Protein AF-A0AAD8RIN7-F1 (afdb_monomer_lite)

Sequence (95 aa):
MVGYPMMPDFRASGGWRLSAGGIPIPPPPQGDALDVENNVVLATMSEEQRADPHFFPDNYESWREFFWQRYDRELAAYDGPPPPPARNNPAGRRR

pLDDT: mean 74.83, std 19.02, range [36.31, 95.12]

Organism: Lolium multiflorum (NCBI:txid4521)

Radius of gyration: 19.44 Å; chains: 1; bounding box: 57×32×37 Å

Foldseek 3Di:
DDDDPPPPDCPPPPQWDAALQRDIQHHQDDDPRLLVVLVVVVVVDDPVVCPPPLSPSPNVVSSSVVSVVVSVVVNVVRNPDHDPPDPPPPVPDDD

Structure (mmCIF, N/CA/C/O backbone):
data_AF-A0AAD8RIN7-F1
#
_entry.id   AF-A0AAD8RIN7-F1
#
loop_
_atom_site.group_PDB
_atom_site.id
_atom_site.type_symbol
_atom_site.label_atom_id
_atom_site.label_alt_id
_atom_site.label_comp_id
_atom_site.label_asym_id
_atom_site.label_entity_id
_atom_site.label_seq_id
_atom_site.pdbx_PDB_ins_code
_atom_site.Cartn_x
_atom_site.Cartn_y
_atom_site.Cartn_z
_atom_site.occupancy
_atom_site.B_iso_or_equiv
_atom_site.auth_seq_id
_atom_site.auth_comp_id
_atom_site.auth_asym_id
_atom_site.auth_atom_id
_atom_site.pdbx_PDB_model_num
ATOM 1 N N . MET A 1 1 ? 35.605 -4.640 -5.858 1.00 36.31 1 MET A N 1
ATOM 2 C CA . MET A 1 1 ? 34.228 -4.210 -6.173 1.00 36.31 1 MET A CA 1
ATOM 3 C C . MET A 1 1 ? 33.378 -5.465 -6.141 1.00 36.31 1 MET A C 1
ATOM 5 O O . MET A 1 1 ? 33.501 -6.286 -7.038 1.00 36.31 1 MET A O 1
ATOM 9 N N . VAL A 1 2 ? 32.679 -5.706 -5.031 1.00 39.75 2 VAL A N 1
ATOM 10 C CA . VAL A 1 2 ? 31.854 -6.908 -4.858 1.00 39.75 2 VAL A CA 1
ATOM 11 C C . VAL A 1 2 ? 30.624 -6.717 -5.737 1.00 39.75 2 VAL A C 1
ATOM 13 O O . VAL A 1 2 ? 29.749 -5.921 -5.414 1.00 39.75 2 VAL A O 1
ATOM 16 N N . GLY A 1 3 ? 30.622 -7.359 -6.904 1.00 41.34 3 GLY A N 1
ATOM 17 C CA . GLY A 1 3 ? 29.420 -7.483 -7.712 1.00 41.34 3 GLY A CA 1
ATOM 18 C C . GLY A 1 3 ? 28.451 -8.363 -6.943 1.00 41.34 3 GLY A C 1
ATOM 19 O O . GLY A 1 3 ? 28.770 -9.518 -6.665 1.00 41.34 3 GLY A O 1
ATOM 20 N N . TYR A 1 4 ? 27.302 -7.814 -6.557 1.00 38.03 4 TYR A N 1
ATOM 21 C CA . TYR A 1 4 ? 26.194 -8.646 -6.115 1.00 38.03 4 TYR A CA 1
ATOM 22 C C . TYR A 1 4 ? 25.890 -9.619 -7.259 1.00 38.03 4 TYR A C 1
ATOM 24 O O . TYR A 1 4 ? 25.664 -9.154 -8.381 1.00 38.03 4 TYR A O 1
ATOM 32 N N . PRO A 1 5 ? 25.952 -10.944 -7.041 1.00 43.62 5 PRO A N 1
ATOM 33 C CA . PRO A 1 5 ? 25.578 -11.886 -8.077 1.00 43.62 5 PRO A CA 1
ATOM 34 C C . PRO A 1 5 ? 24.092 -11.673 -8.356 1.00 43.62 5 PRO A C 1
ATOM 36 O O . PRO A 1 5 ? 23.238 -12.037 -7.551 1.00 43.62 5 PRO A O 1
ATOM 39 N N . MET A 1 6 ? 23.784 -11.038 -9.485 1.00 46.47 6 MET A N 1
ATOM 40 C CA . MET A 1 6 ? 22.443 -11.067 -10.048 1.00 46.47 6 MET A CA 1
ATOM 41 C C . MET A 1 6 ? 22.161 -12.540 -10.346 1.00 46.47 6 MET A C 1
ATOM 43 O O . MET A 1 6 ? 22.783 -13.120 -11.236 1.00 46.47 6 MET A O 1
ATOM 47 N N . MET A 1 7 ? 21.333 -13.177 -9.511 1.00 44.16 7 MET A N 1
ATOM 48 C CA . MET A 1 7 ? 21.023 -14.596 -9.655 1.00 44.16 7 MET A CA 1
ATOM 49 C C . MET A 1 7 ? 20.361 -14.801 -11.026 1.00 44.16 7 MET A C 1
ATOM 51 O O . MET A 1 7 ? 19.324 -14.183 -11.268 1.00 44.16 7 MET A O 1
ATOM 55 N N . PRO A 1 8 ? 20.913 -15.654 -11.912 1.00 49.94 8 PRO A N 1
ATOM 56 C CA . PRO A 1 8 ? 20.387 -15.844 -13.267 1.00 49.94 8 PRO A CA 1
ATOM 57 C C . PRO A 1 8 ? 18.989 -16.476 -13.331 1.00 49.94 8 PRO A C 1
ATOM 59 O O . PRO A 1 8 ? 18.456 -16.626 -14.419 1.00 49.94 8 PRO A O 1
ATOM 62 N N . ASP A 1 9 ? 18.396 -16.836 -12.191 1.00 45.66 9 ASP A N 1
ATOM 63 C CA . ASP A 1 9 ? 17.131 -17.567 -12.103 1.00 45.66 9 ASP A CA 1
ATOM 64 C C . ASP A 1 9 ? 16.380 -17.242 -10.800 1.00 45.66 9 ASP A C 1
ATOM 66 O O . ASP A 1 9 ? 15.919 -18.141 -10.092 1.00 45.66 9 ASP A O 1
ATOM 70 N N . PHE A 1 10 ? 16.238 -15.960 -10.431 1.00 45.84 10 PHE A N 1
ATOM 71 C CA . PHE A 1 10 ? 15.306 -15.615 -9.349 1.00 45.84 10 PHE A CA 1
ATOM 72 C C . PHE A 1 10 ? 13.864 -15.818 -9.839 1.00 45.84 10 PHE A C 1
ATOM 74 O O . PHE A 1 10 ? 13.177 -14.885 -10.254 1.00 45.84 10 PHE A O 1
ATOM 81 N N . ARG A 1 11 ? 13.399 -17.072 -9.812 1.00 49.12 11 ARG A N 1
ATOM 82 C CA . ARG A 1 11 ? 11.975 -17.399 -9.819 1.00 49.12 11 ARG A CA 1
ATOM 83 C C . ARG A 1 11 ? 11.421 -16.854 -8.519 1.00 49.12 11 ARG A C 1
ATOM 85 O O . ARG A 1 11 ? 11.526 -17.506 -7.485 1.00 49.12 11 ARG A O 1
ATOM 92 N N . ALA A 1 12 ? 10.909 -15.632 -8.587 1.00 51.72 12 ALA A N 1
ATOM 93 C CA . ALA A 1 12 ? 10.206 -14.984 -7.501 1.00 51.72 12 ALA A CA 1
ATOM 94 C C . ALA A 1 12 ? 9.228 -16.001 -6.883 1.00 51.72 12 ALA A C 1
ATOM 96 O O . ALA A 1 12 ? 8.298 -16.476 -7.540 1.00 51.72 12 ALA A O 1
ATOM 97 N N . SER A 1 13 ? 9.518 -16.444 -5.661 1.00 52.19 13 SER A N 1
ATOM 98 C CA . SER A 1 13 ? 8.661 -17.379 -4.943 1.00 52.19 13 SER A CA 1
ATOM 99 C C . SER A 1 13 ? 7.304 -16.709 -4.713 1.00 52.19 13 SER A C 1
ATOM 101 O O . SER A 1 13 ? 7.257 -15.522 -4.430 1.00 52.19 13 SER A O 1
ATOM 103 N N . GLY A 1 14 ? 6.210 -17.455 -4.896 1.00 60.88 14 GLY A N 1
ATOM 104 C CA . GLY A 1 14 ? 4.814 -17.072 -4.614 1.00 60.88 14 GLY A CA 1
ATOM 105 C C . GLY A 1 14 ? 4.450 -15.577 -4.676 1.00 60.88 14 GLY A C 1
ATOM 106 O O . GLY A 1 14 ? 4.560 -14.872 -3.680 1.00 60.88 14 GLY A O 1
ATOM 107 N N . GLY A 1 15 ? 3.928 -15.112 -5.816 1.00 68.19 15 GLY A N 1
ATOM 108 C CA . GLY A 1 15 ? 3.272 -13.798 -5.957 1.00 68.19 15 GLY A CA 1
ATOM 109 C C . GLY A 1 15 ? 4.196 -12.608 -6.241 1.00 68.19 15 GLY A C 1
ATOM 110 O O . GLY A 1 15 ? 3.735 -11.595 -6.764 1.00 68.19 15 GLY A O 1
ATOM 111 N N . TRP A 1 16 ? 5.494 -12.736 -5.976 1.00 78.69 16 TRP A N 1
ATOM 112 C CA . TRP A 1 16 ? 6.481 -11.735 -6.372 1.00 78.69 16 TRP A CA 1
ATOM 113 C C . TRP A 1 16 ? 6.571 -11.640 -7.902 1.00 78.69 16 TRP A C 1
ATOM 115 O O . TRP A 1 16 ? 6.487 -12.648 -8.609 1.00 78.69 16 TRP A O 1
ATOM 125 N N . ARG A 1 17 ? 6.745 -10.431 -8.438 1.00 77.31 17 ARG A N 1
ATOM 126 C CA . ARG A 1 17 ? 6.972 -10.211 -9.876 1.00 77.31 17 ARG A CA 1
ATOM 127 C C . ARG A 1 17 ? 8.245 -9.414 -10.093 1.00 77.31 17 ARG A C 1
ATOM 129 O O . ARG A 1 17 ? 8.582 -8.559 -9.287 1.00 77.31 17 ARG A O 1
ATOM 136 N N . LEU A 1 18 ? 8.957 -9.705 -11.176 1.00 75.25 18 LEU A N 1
ATOM 137 C CA . LEU A 1 18 ? 10.038 -8.845 -11.645 1.00 75.25 18 LEU A CA 1
ATOM 138 C C . LEU A 1 18 ? 9.447 -7.833 -12.614 1.00 75.25 18 LEU A C 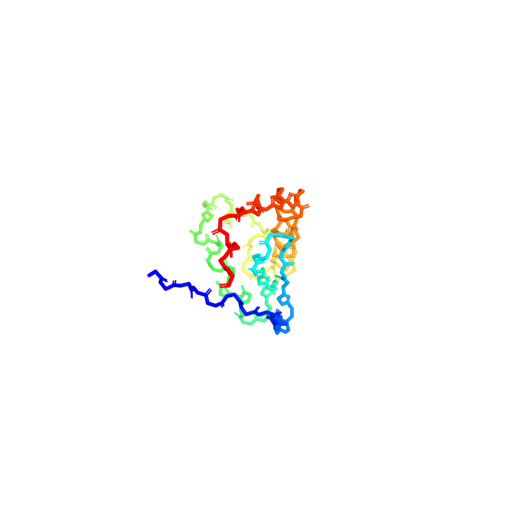1
ATOM 140 O O . LEU A 1 18 ? 8.671 -8.201 -13.495 1.00 75.25 18 LEU A O 1
ATOM 144 N N . SER A 1 19 ? 9.829 -6.575 -12.459 1.00 73.50 19 SER A N 1
ATOM 145 C CA . SER A 1 19 ? 9.526 -5.564 -13.455 1.00 73.50 19 SER A CA 1
ATOM 146 C C . SER A 1 19 ? 10.373 -5.697 -14.723 1.00 73.50 19 SER A C 1
ATOM 148 O O . SER A 1 19 ? 11.366 -6.430 -14.727 1.00 73.50 19 SER A O 1
ATOM 150 N N . ALA A 1 20 ? 10.060 -4.934 -15.781 1.00 71.69 20 ALA A N 1
ATOM 151 C CA . ALA A 1 20 ? 10.879 -4.921 -16.999 1.00 71.69 20 ALA A CA 1
ATOM 152 C C . ALA A 1 20 ? 12.328 -4.446 -16.748 1.00 71.69 20 ALA A C 1
ATOM 154 O O . ALA A 1 20 ? 13.248 -4.849 -17.459 1.00 71.69 20 ALA A O 1
ATOM 155 N N . GLY A 1 21 ? 12.553 -3.647 -15.697 1.00 71.25 21 GLY A N 1
ATOM 156 C CA . GLY A 1 21 ? 13.881 -3.245 -15.219 1.00 71.25 21 GLY A CA 1
ATOM 157 C C . GLY A 1 21 ? 14.582 -4.263 -14.305 1.00 71.25 21 GLY A C 1
ATOM 158 O O . GLY A 1 21 ? 15.676 -3.979 -13.821 1.00 71.25 21 GLY A O 1
ATOM 159 N N . GLY A 1 22 ? 13.970 -5.421 -14.036 1.00 75.12 22 GLY A N 1
ATOM 160 C CA . GLY A 1 22 ? 14.513 -6.460 -13.154 1.00 75.12 22 GLY A CA 1
ATOM 161 C C . GLY A 1 22 ? 14.371 -6.170 -11.656 1.00 75.12 22 GLY A C 1
ATOM 162 O O . GLY A 1 22 ? 15.036 -6.820 -10.850 1.00 75.12 22 GLY A O 1
ATOM 163 N N . ILE A 1 23 ? 13.527 -5.207 -11.266 1.00 78.88 23 ILE A N 1
ATOM 164 C CA . ILE A 1 23 ? 13.275 -4.875 -9.857 1.00 78.88 23 ILE A CA 1
ATOM 165 C C . ILE A 1 23 ? 12.208 -5.832 -9.307 1.00 78.88 23 ILE A C 1
ATOM 167 O O . ILE A 1 23 ? 11.153 -5.971 -9.931 1.00 78.88 23 ILE A O 1
ATOM 171 N N . PRO A 1 24 ? 12.448 -6.498 -8.163 1.00 80.56 24 PRO A N 1
ATOM 172 C CA . PRO A 1 24 ? 11.442 -7.335 -7.524 1.00 80.56 24 PRO A CA 1
ATOM 173 C C . PRO A 1 24 ? 10.344 -6.477 -6.893 1.00 80.56 24 PRO A C 1
ATOM 175 O O . PRO A 1 24 ? 10.617 -5.603 -6.073 1.00 80.56 24 PRO A O 1
ATOM 178 N N . ILE A 1 25 ? 9.101 -6.768 -7.260 1.00 81.94 25 ILE A N 1
ATOM 179 C CA . ILE A 1 25 ? 7.886 -6.144 -6.745 1.00 81.94 25 ILE A CA 1
ATOM 180 C C . ILE A 1 25 ? 7.174 -7.171 -5.852 1.00 81.94 25 ILE A C 1
ATOM 182 O O . ILE A 1 25 ? 6.875 -8.281 -6.325 1.00 81.94 25 ILE A O 1
ATOM 186 N N . PRO A 1 26 ? 6.920 -6.842 -4.572 1.00 85.00 26 PRO A N 1
ATOM 187 C CA . PRO A 1 26 ? 6.228 -7.733 -3.649 1.00 85.00 26 PRO A CA 1
ATOM 188 C C . PRO A 1 26 ? 4.751 -7.882 -4.036 1.00 85.00 26 PRO A C 1
ATOM 190 O O . PRO A 1 26 ? 4.164 -6.936 -4.556 1.00 85.00 26 PRO A O 1
ATOM 193 N N . PRO A 1 27 ? 4.118 -9.040 -3.782 1.00 87.44 27 PRO A N 1
ATOM 194 C CA . PRO A 1 27 ? 2.672 -9.163 -3.934 1.00 87.44 27 PRO A CA 1
ATOM 195 C C . PRO A 1 27 ? 1.932 -8.234 -2.954 1.00 87.44 27 PRO A C 1
ATOM 197 O O . PRO A 1 27 ? 2.477 -7.915 -1.893 1.00 87.44 27 PRO A O 1
ATOM 200 N N . PRO A 1 28 ? 0.672 -7.862 -3.248 1.00 89.94 28 PRO A N 1
ATOM 201 C CA . PRO A 1 28 ? -0.179 -7.173 -2.284 1.00 89.94 28 PRO A CA 1
ATOM 202 C C . PRO A 1 28 ? -0.266 -7.952 -0.957 1.00 89.94 28 PRO A C 1
ATOM 204 O O . PRO A 1 28 ? -0.419 -9.181 -0.996 1.00 89.94 28 PRO A O 1
ATOM 207 N N . PRO A 1 29 ? -0.190 -7.275 0.206 1.00 89.56 29 PRO A N 1
ATOM 208 C CA . PRO A 1 29 ? -0.301 -7.920 1.508 1.00 89.56 29 PRO A CA 1
ATOM 209 C C . PRO A 1 29 ? -1.677 -8.574 1.698 1.00 89.56 29 PRO A C 1
ATOM 211 O O . PRO A 1 29 ? -2.692 -8.118 1.168 1.00 89.56 29 PRO A O 1
ATOM 214 N N . GLN A 1 30 ? -1.708 -9.674 2.453 1.00 86.44 30 GLN A N 1
ATOM 215 C CA . GLN A 1 30 ? -2.915 -10.450 2.754 1.00 86.44 30 GLN A CA 1
ATOM 216 C C . GLN A 1 30 ? -2.868 -10.967 4.195 1.00 86.44 30 GLN A C 1
ATOM 218 O O . GLN A 1 30 ? -1.783 -11.154 4.748 1.00 86.44 30 GLN A O 1
ATOM 223 N N . GLY A 1 31 ? -4.039 -11.242 4.781 1.00 87.19 31 GLY A N 1
ATOM 224 C CA . GLY A 1 31 ? -4.152 -11.718 6.165 1.00 87.19 31 GLY A CA 1
ATOM 225 C C . GLY A 1 31 ? -3.487 -10.751 7.145 1.00 87.19 31 GLY A C 1
ATOM 226 O O . GLY A 1 31 ? -3.557 -9.544 6.945 1.00 87.19 31 GLY A O 1
ATOM 227 N N . ASP A 1 32 ? -2.773 -11.275 8.137 1.00 87.69 32 ASP A N 1
ATOM 228 C CA . ASP A 1 32 ? -2.107 -10.478 9.179 1.00 87.69 32 ASP A CA 1
ATOM 229 C C . ASP A 1 32 ? -1.102 -9.448 8.621 1.00 87.69 32 ASP A C 1
ATOM 231 O O . ASP A 1 32 ? -0.855 -8.407 9.230 1.00 87.69 32 ASP A O 1
ATOM 235 N N . ALA A 1 33 ? -0.522 -9.704 7.440 1.00 86.62 33 ALA A N 1
ATOM 236 C CA . ALA A 1 33 ? 0.378 -8.750 6.790 1.00 86.62 33 ALA A CA 1
ATOM 237 C C . ALA A 1 33 ? -0.360 -7.495 6.294 1.00 86.62 33 ALA A C 1
ATOM 239 O O . ALA A 1 33 ? 0.249 -6.432 6.196 1.00 86.62 33 ALA A O 1
ATOM 240 N N . LEU A 1 34 ? -1.662 -7.604 5.998 1.00 88.56 34 LEU A N 1
ATOM 241 C CA . LEU A 1 34 ? -2.495 -6.468 5.609 1.00 88.56 34 LEU A CA 1
ATOM 242 C C . LEU A 1 34 ? -2.645 -5.488 6.773 1.00 88.56 34 LEU A C 1
ATOM 244 O O . LEU A 1 34 ? -2.471 -4.294 6.574 1.00 88.56 34 LEU A O 1
ATOM 248 N N . ASP A 1 35 ? -2.867 -5.978 7.992 1.00 90.38 35 ASP A N 1
ATOM 249 C CA . ASP A 1 35 ? -3.021 -5.114 9.168 1.00 90.38 35 ASP A CA 1
ATOM 250 C C . ASP A 1 35 ? -1.731 -4.348 9.489 1.00 90.38 35 ASP A C 1
ATOM 252 O O . ASP A 1 35 ? -1.760 -3.166 9.845 1.00 90.38 35 ASP A O 1
ATOM 256 N N . VAL A 1 36 ? -0.576 -5.000 9.334 1.00 90.81 36 VAL A N 1
ATOM 257 C CA . VAL A 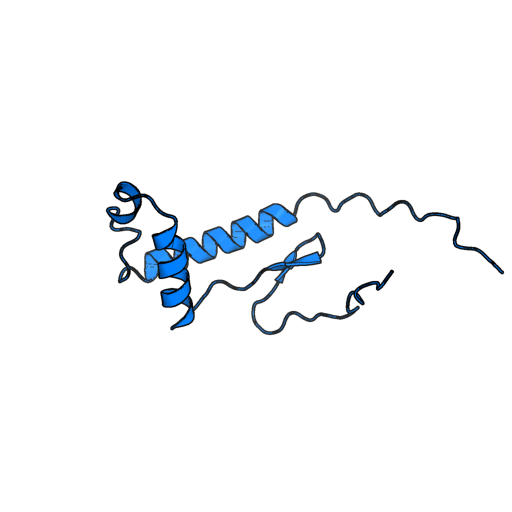1 36 ? 0.729 -4.348 9.512 1.00 90.81 36 VAL A CA 1
ATOM 258 C C . VAL A 1 36 ? 0.920 -3.239 8.476 1.00 90.81 36 VAL A C 1
ATOM 260 O O . VAL A 1 36 ? 1.245 -2.110 8.844 1.00 90.81 36 VAL A O 1
ATOM 263 N N . GLU A 1 37 ? 0.672 -3.527 7.199 1.00 91.94 37 GLU A N 1
ATOM 264 C CA . GLU A 1 37 ? 0.840 -2.549 6.121 1.00 91.94 37 GLU A CA 1
ATOM 265 C C . GLU A 1 37 ? -0.197 -1.416 6.179 1.00 91.94 37 GLU A C 1
ATOM 267 O O . GLU A 1 37 ? 0.159 -0.260 5.947 1.00 91.94 37 GLU A O 1
ATOM 272 N N . ASN A 1 38 ? -1.445 -1.693 6.576 1.00 92.81 38 ASN A N 1
ATOM 273 C CA . ASN A 1 38 ? -2.464 -0.672 6.845 1.00 92.81 38 ASN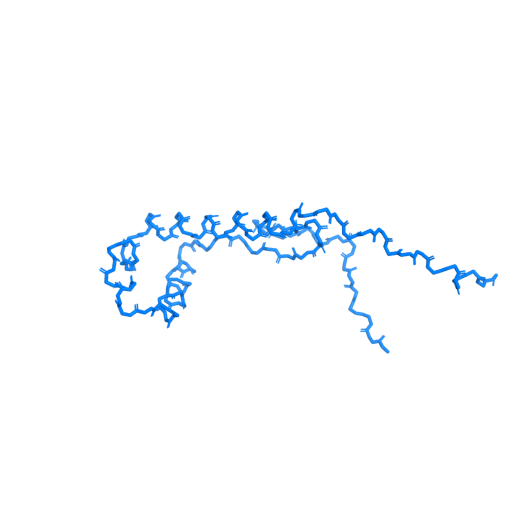 A CA 1
ATOM 274 C C . ASN A 1 38 ? -1.936 0.352 7.854 1.00 92.81 38 ASN A C 1
ATOM 276 O O . ASN A 1 38 ? -1.991 1.556 7.610 1.00 92.81 38 ASN A O 1
ATOM 280 N N . ASN A 1 39 ? -1.367 -0.118 8.971 1.00 91.94 39 ASN A N 1
ATOM 281 C CA . ASN A 1 39 ? -0.812 0.755 10.006 1.00 91.94 39 ASN A CA 1
ATOM 282 C C . ASN A 1 39 ? 0.363 1.597 9.493 1.00 91.94 39 ASN A C 1
ATOM 284 O O . ASN A 1 39 ? 0.463 2.778 9.830 1.00 91.94 39 ASN A O 1
ATOM 288 N N . VAL A 1 40 ? 1.234 1.019 8.658 1.00 92.75 40 VAL A N 1
ATOM 289 C CA . VAL A 1 40 ? 2.342 1.752 8.027 1.00 92.75 40 VAL A CA 1
ATOM 290 C C . VAL A 1 40 ? 1.807 2.859 7.118 1.00 92.75 40 VAL A C 1
ATOM 292 O O . VAL A 1 40 ? 2.258 4.000 7.213 1.00 92.75 40 VAL A O 1
ATOM 295 N N . VAL A 1 41 ? 0.821 2.555 6.271 1.00 92.75 41 VAL A N 1
ATOM 296 C CA . VAL A 1 41 ? 0.216 3.543 5.368 1.00 92.75 41 VAL A CA 1
ATOM 297 C C . VAL A 1 41 ? -0.496 4.634 6.166 1.00 92.75 41 VAL A C 1
ATOM 299 O O . VAL A 1 41 ? -0.227 5.819 5.953 1.00 92.75 41 VAL A O 1
ATOM 302 N N . LEU A 1 42 ? -1.320 4.257 7.145 1.00 92.94 42 LEU A N 1
ATOM 303 C CA . LEU A 1 42 ? -2.007 5.189 8.035 1.00 92.94 42 LEU A CA 1
ATOM 304 C C . LEU A 1 42 ? -1.025 6.116 8.747 1.00 92.94 42 LEU A C 1
ATOM 306 O O . LEU A 1 42 ? -1.282 7.316 8.817 1.00 92.94 42 LEU A O 1
ATOM 310 N N . ALA A 1 43 ? 0.122 5.620 9.218 1.00 93.88 43 ALA A N 1
ATOM 311 C CA . ALA A 1 43 ? 1.140 6.440 9.876 1.00 93.88 43 ALA A CA 1
ATOM 312 C C . ALA A 1 43 ? 1.658 7.587 8.986 1.00 93.88 43 ALA A C 1
ATOM 314 O O . ALA A 1 43 ? 2.041 8.633 9.510 1.00 93.88 43 ALA A O 1
ATOM 315 N N . THR A 1 44 ? 1.611 7.425 7.660 1.00 93.38 44 THR A N 1
ATOM 316 C CA . THR A 1 44 ? 2.031 8.448 6.684 1.00 93.38 44 THR A CA 1
ATOM 317 C C . THR A 1 44 ? 0.920 9.400 6.236 1.00 93.38 44 THR A C 1
ATOM 319 O O . THR A 1 44 ? 1.212 10.420 5.615 1.00 93.38 44 THR A O 1
ATOM 322 N N . MET A 1 45 ? -0.339 9.093 6.554 1.00 93.44 45 MET A N 1
ATOM 323 C CA . MET A 1 45 ? -1.503 9.903 6.188 1.00 93.44 45 MET A CA 1
ATOM 324 C C . MET A 1 45 ? -1.728 11.083 7.140 1.00 93.44 45 MET A C 1
ATOM 326 O O . MET A 1 45 ? -1.425 10.999 8.334 1.00 93.44 45 MET A O 1
ATOM 330 N N . SER A 1 46 ? -2.308 12.164 6.611 1.00 95.12 46 SER A N 1
ATOM 331 C CA . SER A 1 46 ? -2.800 13.289 7.411 1.00 95.12 46 SER A CA 1
ATOM 332 C C . SER A 1 46 ? -4.051 12.908 8.213 1.00 95.12 46 SER A C 1
ATOM 334 O O . SER A 1 46 ? -4.686 11.883 7.959 1.00 95.12 46 SER A O 1
ATOM 336 N N . GLU A 1 47 ? -4.424 13.733 9.190 1.00 92.75 47 GLU A N 1
ATOM 337 C CA . GLU A 1 47 ? -5.625 13.500 10.002 1.00 92.75 47 GLU A CA 1
ATOM 338 C C . GLU A 1 47 ? -6.902 13.530 9.151 1.00 92.75 47 GLU A C 1
ATOM 340 O O . GLU A 1 47 ? -7.774 12.680 9.316 1.00 92.75 47 GLU A O 1
ATOM 345 N N . GLU A 1 48 ? -6.971 14.429 8.167 1.00 93.31 48 GLU A N 1
ATOM 346 C CA . GLU A 1 48 ? -8.092 14.520 7.229 1.00 93.31 48 GLU A CA 1
ATOM 347 C C . GLU A 1 48 ? -8.206 13.269 6.354 1.00 93.31 48 GLU A C 1
ATOM 349 O O . GLU A 1 48 ? -9.309 12.798 6.097 1.00 93.31 48 GLU A O 1
ATOM 354 N N . GLN A 1 49 ? -7.073 12.707 5.923 1.00 91.56 49 GLN A N 1
ATOM 355 C CA . GLN A 1 49 ? -7.051 11.461 5.156 1.00 91.56 49 GLN A CA 1
ATOM 356 C C . GLN A 1 49 ? -7.486 10.271 6.014 1.00 91.56 49 GLN A C 1
ATOM 358 O O . GLN A 1 49 ? -8.255 9.439 5.555 1.00 91.56 49 GLN A O 1
ATOM 363 N N . ARG A 1 50 ? -7.051 10.203 7.277 1.00 90.25 50 ARG A N 1
ATOM 364 C CA . ARG A 1 50 ? -7.477 9.142 8.208 1.00 90.25 50 ARG A CA 1
ATOM 365 C C . ARG A 1 50 ? -8.958 9.222 8.576 1.00 90.25 50 ARG A C 1
ATOM 367 O O . ARG A 1 50 ? -9.534 8.212 8.966 1.00 90.25 50 ARG A O 1
ATOM 374 N N . ALA A 1 51 ? -9.561 10.407 8.485 1.00 92.19 51 ALA A N 1
ATOM 375 C CA . ALA A 1 51 ? -10.987 10.600 8.718 1.00 92.19 51 ALA A CA 1
ATOM 376 C C . ALA A 1 51 ? -11.863 10.081 7.562 1.00 92.19 51 ALA A C 1
ATOM 378 O O . ALA A 1 51 ? -13.076 9.959 7.738 1.00 92.19 51 ALA A O 1
ATOM 379 N N . ASP A 1 52 ? -11.276 9.769 6.400 1.00 93.88 52 ASP A N 1
ATOM 380 C CA . ASP A 1 52 ? -11.992 9.152 5.287 1.00 93.88 52 ASP A CA 1
ATOM 381 C C . ASP A 1 52 ? -12.372 7.697 5.642 1.00 93.88 52 ASP A C 1
ATOM 383 O O . ASP A 1 52 ? -11.484 6.883 5.927 1.00 93.88 52 ASP A O 1
ATOM 387 N N . PRO A 1 53 ? -13.669 7.329 5.588 1.00 92.56 53 PRO A N 1
ATOM 388 C CA . PRO A 1 53 ? -14.128 5.958 5.820 1.00 92.56 53 PRO A CA 1
ATOM 389 C C . PRO A 1 53 ? -13.467 4.898 4.925 1.00 92.56 53 PRO A C 1
ATOM 391 O O . PRO A 1 53 ? -13.465 3.712 5.266 1.00 92.56 53 PRO A O 1
ATOM 394 N N . HIS A 1 54 ? -12.906 5.294 3.781 1.00 91.00 54 HIS A N 1
ATOM 395 C CA . HIS A 1 54 ? -12.154 4.405 2.899 1.00 91.00 54 HIS A CA 1
ATOM 396 C C . HIS A 1 54 ? -10.864 3.874 3.547 1.00 91.00 54 HIS A C 1
ATOM 398 O O . HIS A 1 54 ? -10.436 2.765 3.236 1.00 91.00 54 HI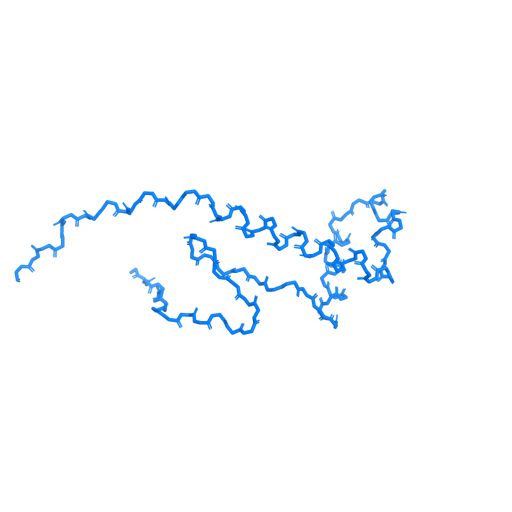S A O 1
ATOM 404 N N . PHE A 1 55 ? -10.271 4.623 4.483 1.00 90.56 55 PHE A N 1
ATOM 405 C CA . PHE A 1 55 ? -9.048 4.235 5.193 1.00 90.56 55 PHE A CA 1
ATOM 406 C C . PHE A 1 55 ? -9.308 3.751 6.623 1.00 90.56 55 PHE A C 1
ATOM 408 O O . PHE A 1 55 ? -8.367 3.588 7.403 1.00 90.56 55 PHE A O 1
ATOM 415 N N . PHE A 1 56 ? -10.563 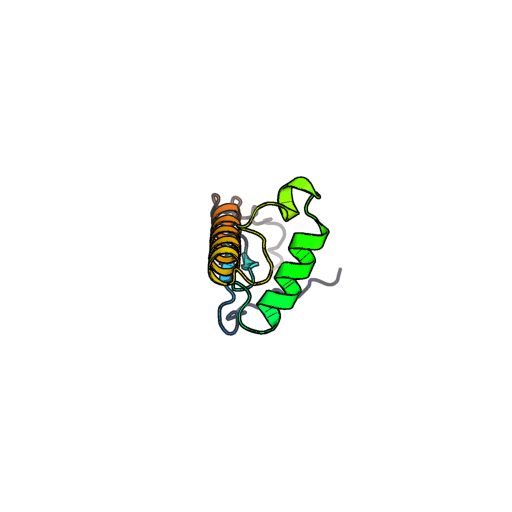3.479 6.994 1.00 91.56 56 PHE A N 1
ATOM 416 C CA . PHE A 1 56 ? -10.844 2.885 8.299 1.00 91.56 56 PHE A CA 1
ATOM 417 C C . PHE A 1 56 ? -10.215 1.483 8.404 1.00 91.56 56 PHE A C 1
ATOM 419 O O . PHE A 1 56 ? -10.252 0.726 7.430 1.00 91.56 56 PHE A O 1
ATOM 426 N N . PRO A 1 57 ? -9.599 1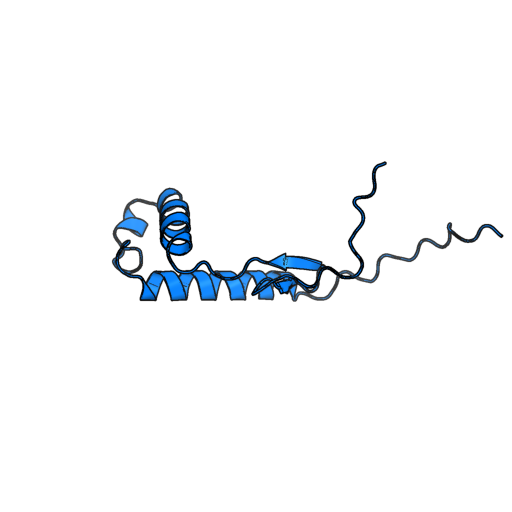.116 9.546 1.00 84.56 57 PRO A N 1
ATOM 427 C CA . PRO A 1 57 ? -8.848 -0.138 9.663 1.00 84.56 57 PRO A CA 1
ATOM 428 C C . PRO A 1 57 ? -9.673 -1.407 9.408 1.00 84.56 57 PRO A C 1
ATOM 430 O O . PRO A 1 57 ? -9.126 -2.408 8.959 1.00 84.56 57 PRO A O 1
ATOM 433 N N . ASP A 1 58 ? -10.977 -1.367 9.681 1.00 88.31 58 ASP A N 1
ATOM 434 C CA . ASP A 1 58 ? -11.924 -2.470 9.491 1.00 88.31 58 ASP A CA 1
ATOM 435 C C . ASP A 1 58 ? -12.476 -2.565 8.057 1.00 88.31 58 ASP A C 1
ATOM 437 O O . ASP A 1 58 ? -13.141 -3.542 7.702 1.00 88.31 58 ASP A O 1
ATOM 441 N N . ASN A 1 59 ? -12.161 -1.594 7.196 1.00 92.62 59 ASN A N 1
ATOM 442 C CA . ASN A 1 59 ? -12.566 -1.584 5.797 1.00 92.62 59 ASN A CA 1
ATOM 443 C C . ASN A 1 59 ? -11.608 -2.417 4.925 1.00 92.62 59 ASN A C 1
ATOM 445 O O . ASN A 1 59 ? -10.894 -1.912 4.055 1.00 92.62 59 ASN A O 1
ATOM 449 N N . TYR A 1 60 ? -11.579 -3.727 5.177 1.00 89.69 60 TYR A N 1
ATOM 450 C CA . TYR A 1 60 ? -10.662 -4.670 4.524 1.00 89.69 60 TYR A CA 1
ATOM 451 C C . TYR A 1 60 ? -10.774 -4.700 2.995 1.00 89.69 60 TYR A C 1
ATOM 453 O O . TYR A 1 60 ? -9.786 -4.976 2.312 1.00 89.69 60 TYR A O 1
ATOM 461 N N . GLU A 1 61 ? -11.964 -4.444 2.450 1.00 91.69 61 GLU A N 1
ATOM 462 C CA . GLU A 1 61 ? -12.184 -4.395 1.003 1.00 91.69 61 GLU A CA 1
ATOM 463 C C . GLU A 1 61 ? -11.461 -3.195 0.384 1.00 91.69 61 GLU A C 1
ATOM 465 O O . GLU A 1 61 ? -10.661 -3.377 -0.534 1.00 91.69 61 GLU A O 1
ATOM 470 N N . SER A 1 62 ? -11.631 -2.005 0.969 1.00 93.62 62 SER A N 1
ATOM 471 C CA . SER A 1 62 ? -10.959 -0.780 0.517 1.00 93.62 62 SER A CA 1
ATOM 472 C C . SER A 1 62 ? -9.439 -0.893 0.620 1.00 93.62 62 SER A C 1
ATOM 474 O O . SER A 1 62 ? -8.724 -0.569 -0.327 1.00 93.62 62 SER A O 1
ATOM 476 N N . TRP A 1 63 ? -8.926 -1.446 1.723 1.00 93.62 63 TRP A N 1
ATOM 477 C CA . TRP A 1 63 ? -7.491 -1.691 1.874 1.00 93.62 63 TRP A CA 1
ATOM 478 C C . TRP A 1 63 ? -6.952 -2.681 0.839 1.00 93.62 63 TRP A C 1
ATOM 480 O O . TRP A 1 63 ? -5.908 -2.432 0.232 1.00 93.62 63 TRP A O 1
ATOM 490 N N . ARG A 1 64 ? -7.670 -3.778 0.567 1.00 91.94 64 ARG A N 1
ATOM 491 C CA . ARG A 1 64 ? -7.285 -4.714 -0.500 1.00 91.94 64 ARG A CA 1
ATOM 492 C C . ARG A 1 64 ? -7.217 -4.021 -1.854 1.00 91.94 64 ARG A C 1
ATOM 494 O O . ARG A 1 64 ? -6.234 -4.213 -2.566 1.00 91.94 64 ARG A O 1
ATOM 501 N N . GLU A 1 65 ? -8.235 -3.248 -2.215 1.00 93.31 65 GLU A N 1
ATOM 502 C CA . GLU A 1 65 ? -8.255 -2.514 -3.482 1.00 93.31 65 GLU A CA 1
ATOM 503 C C . GLU A 1 65 ? -7.108 -1.506 -3.570 1.00 93.31 65 GLU A C 1
ATOM 505 O O . GLU A 1 65 ? -6.407 -1.470 -4.582 1.00 93.31 65 GLU A O 1
ATOM 510 N N . PHE A 1 66 ? -6.855 -0.753 -2.498 1.00 93.38 66 PHE A N 1
ATOM 511 C CA . PHE A 1 66 ? -5.744 0.189 -2.411 1.00 93.38 66 PHE A CA 1
ATOM 512 C C . PHE A 1 66 ? -4.396 -0.488 -2.698 1.00 93.38 66 PHE A C 1
ATOM 514 O O . PHE A 1 66 ? -3.624 -0.010 -3.535 1.00 93.38 66 PHE A O 1
ATOM 521 N N . PHE A 1 67 ? -4.110 -1.625 -2.055 1.00 92.50 67 PHE A N 1
ATOM 522 C CA . PHE A 1 67 ? -2.847 -2.332 -2.271 1.00 92.50 67 PHE A CA 1
ATOM 523 C C . PHE A 1 67 ? -2.749 -2.995 -3.645 1.00 92.50 67 PHE A C 1
ATOM 525 O O . PHE A 1 67 ? -1.655 -3.037 -4.208 1.00 92.50 67 PHE A O 1
ATOM 532 N N . TRP A 1 68 ? -3.861 -3.460 -4.220 1.00 91.75 68 TRP A N 1
ATOM 533 C CA . TRP A 1 68 ? -3.881 -3.942 -5.604 1.00 91.75 68 TRP A CA 1
ATOM 534 C C . TRP A 1 68 ? -3.580 -2.823 -6.601 1.00 91.75 68 TRP A C 1
ATOM 536 O O . TRP A 1 68 ? -2.713 -2.985 -7.456 1.00 91.75 68 TRP A O 1
ATOM 546 N N . GLN A 1 69 ? -4.212 -1.659 -6.448 1.00 91.56 69 GLN A N 1
ATOM 547 C CA . GLN A 1 69 ? -3.939 -0.502 -7.302 1.00 91.56 69 GLN A CA 1
ATOM 548 C C . GLN A 1 69 ? -2.497 -0.009 -7.149 1.00 91.56 69 GLN A C 1
ATOM 550 O O . GLN A 1 69 ? -1.850 0.348 -8.135 1.00 91.56 69 GLN A O 1
ATOM 555 N N . ARG A 1 70 ? -1.966 -0.008 -5.920 1.00 89.94 70 ARG A N 1
ATOM 556 C CA . ARG A 1 70 ? -0.561 0.317 -5.661 1.00 89.94 70 ARG A CA 1
ATOM 557 C C . ARG A 1 70 ? 0.375 -0.666 -6.366 1.00 89.94 70 ARG A C 1
ATOM 559 O O . ARG A 1 70 ? 1.312 -0.222 -7.021 1.00 89.94 70 ARG A O 1
ATOM 566 N N . TYR A 1 71 ? 0.101 -1.963 -6.271 1.00 87.50 71 TYR A N 1
ATOM 567 C CA . TYR A 1 71 ? 0.876 -3.009 -6.933 1.00 87.50 71 TYR A CA 1
ATOM 568 C C . TYR A 1 71 ? 0.864 -2.871 -8.461 1.00 87.50 71 TYR A C 1
ATOM 570 O O . TYR A 1 71 ? 1.922 -2.898 -9.088 1.00 87.50 71 TYR A O 1
ATOM 578 N N . ASP A 1 72 ? -0.305 -2.640 -9.063 1.00 87.12 72 ASP A N 1
ATOM 579 C CA . ASP A 1 72 ? -0.426 -2.430 -10.509 1.00 87.12 72 ASP A CA 1
ATOM 580 C C . ASP A 1 72 ? 0.296 -1.154 -10.962 1.00 87.12 72 ASP A C 1
ATOM 582 O O . ASP A 1 72 ? 0.945 -1.135 -12.009 1.00 87.12 72 ASP A O 1
ATOM 586 N N . ARG A 1 73 ? 0.246 -0.089 -10.153 1.00 85.69 73 ARG A N 1
ATOM 587 C CA . ARG A 1 73 ? 0.995 1.144 -10.415 1.00 85.69 73 ARG A CA 1
ATOM 588 C C . ARG A 1 73 ? 2.502 0.925 -10.325 1.00 85.69 73 ARG A C 1
ATOM 590 O O . ARG A 1 73 ? 3.230 1.472 -11.150 1.00 85.69 73 ARG A O 1
ATOM 597 N N . GLU A 1 74 ? 2.970 0.162 -9.341 1.00 83.38 74 GLU A N 1
ATOM 598 C CA . GLU A 1 74 ? 4.383 -0.201 -9.205 1.00 83.38 74 GLU A CA 1
ATOM 599 C C . GLU A 1 74 ? 4.837 -1.046 -10.403 1.00 83.38 74 GLU A C 1
ATOM 601 O O . GLU A 1 74 ? 5.861 -0.731 -11.002 1.00 83.38 74 GLU A O 1
ATOM 606 N N . LEU A 1 75 ? 4.042 -2.028 -10.840 1.00 80.19 75 LEU A N 1
ATOM 607 C CA . LEU A 1 75 ? 4.301 -2.784 -12.071 1.00 80.19 75 LEU A CA 1
ATOM 608 C C . LEU A 1 75 ? 4.401 -1.866 -13.295 1.00 80.19 75 LEU A C 1
ATOM 610 O O . LEU A 1 75 ? 5.414 -1.878 -13.995 1.00 80.19 75 LEU A O 1
ATOM 614 N N . ALA A 1 76 ? 3.396 -1.015 -13.509 1.00 80.06 76 ALA A N 1
ATOM 615 C CA . ALA A 1 76 ? 3.342 -0.112 -14.654 1.00 80.06 76 ALA A CA 1
ATOM 616 C C . ALA A 1 76 ? 4.489 0.915 -14.663 1.00 80.06 76 ALA A C 1
ATOM 618 O O . ALA A 1 76 ? 5.010 1.253 -15.725 1.00 80.06 76 ALA A O 1
ATOM 619 N N . ALA A 1 77 ? 4.919 1.399 -13.491 1.00 73.50 77 ALA A N 1
ATOM 620 C CA . ALA A 1 77 ? 6.031 2.344 -13.369 1.00 73.50 77 ALA A CA 1
ATOM 621 C C . ALA A 1 77 ? 7.354 1.771 -13.895 1.00 73.50 77 ALA A C 1
ATOM 623 O O . ALA A 1 77 ? 8.229 2.522 -14.331 1.00 73.50 77 ALA A O 1
ATOM 624 N N . TYR A 1 78 ? 7.491 0.449 -13.877 1.00 70.69 78 TYR A N 1
ATOM 625 C CA . TYR A 1 78 ? 8.684 -0.237 -14.339 1.00 70.69 78 TYR A CA 1
ATOM 626 C C . TYR A 1 78 ? 8.505 -0.982 -15.672 1.00 70.69 78 TYR A C 1
ATOM 628 O O . TYR A 1 78 ? 9.482 -1.555 -16.147 1.00 70.69 78 TYR A O 1
ATOM 636 N N . ASP A 1 79 ? 7.316 -0.935 -16.283 1.00 65.19 79 ASP A N 1
ATOM 637 C CA . ASP A 1 79 ? 7.023 -1.393 -17.656 1.00 65.19 79 ASP A CA 1
ATOM 638 C C . ASP A 1 79 ? 7.307 -0.318 -18.727 1.00 65.19 79 ASP A C 1
ATOM 640 O O . ASP A 1 79 ? 7.035 -0.506 -19.916 1.00 65.19 79 ASP A O 1
ATOM 644 N N . GLY A 1 80 ? 7.887 0.822 -18.331 1.00 60.69 80 GLY A N 1
ATOM 645 C CA . GLY A 1 80 ? 8.472 1.778 -19.272 1.00 60.69 80 GLY A CA 1
ATOM 646 C C . GLY A 1 80 ? 9.494 1.101 -20.203 1.00 60.69 80 GLY A C 1
ATOM 647 O O . GLY A 1 80 ? 10.013 0.033 -19.869 1.00 60.69 80 GLY A O 1
ATOM 648 N N . PRO A 1 81 ? 9.794 1.692 -21.380 1.00 55.94 81 PRO A N 1
ATOM 649 C CA . PRO A 1 81 ? 10.678 1.071 -22.359 1.00 55.94 81 PRO A CA 1
ATOM 650 C C . PRO A 1 81 ? 11.968 0.624 -21.666 1.00 55.94 81 PRO A C 1
ATOM 652 O O . PRO A 1 81 ? 12.538 1.422 -20.909 1.00 55.94 81 PRO A O 1
ATOM 655 N N . PRO A 1 82 ? 12.415 -0.629 -21.887 1.00 53.91 82 PRO A N 1
ATOM 656 C CA . PRO A 1 82 ? 13.618 -1.124 -21.245 1.00 53.91 82 PRO A CA 1
ATOM 657 C C . PRO A 1 82 ? 14.734 -0.108 -21.498 1.00 53.91 82 PRO A C 1
ATOM 659 O O . PRO A 1 82 ? 14.819 0.422 -22.617 1.00 53.91 82 PRO A O 1
ATOM 662 N N . PRO A 1 83 ? 15.568 0.209 -20.490 1.00 53.16 83 PRO A N 1
ATOM 663 C CA . PRO A 1 83 ? 16.715 1.067 -20.729 1.00 53.16 83 PRO A CA 1
ATOM 664 C C . PRO A 1 83 ? 17.465 0.503 -21.943 1.00 53.16 83 PRO A C 1
ATOM 666 O O . PRO A 1 83 ? 17.583 -0.725 -22.054 1.00 53.16 83 PRO A O 1
ATOM 669 N N . PRO A 1 84 ? 17.911 1.357 -22.890 1.00 52.19 84 PRO A N 1
ATOM 670 C CA . PRO A 1 84 ? 18.594 0.884 -24.084 1.00 52.19 84 PRO A CA 1
ATOM 671 C C . PRO A 1 84 ? 19.686 -0.093 -23.649 1.00 52.19 84 PRO A C 1
ATOM 673 O O . PRO A 1 84 ? 20.350 0.187 -22.642 1.00 52.19 84 PRO A O 1
ATOM 676 N N . PRO A 1 85 ? 19.844 -1.237 -24.346 1.00 55.53 85 PRO A N 1
ATOM 677 C CA . PRO A 1 85 ? 20.784 -2.269 -23.939 1.00 55.53 85 PRO A CA 1
ATOM 678 C C . PRO A 1 85 ? 22.107 -1.589 -23.628 1.00 55.53 85 PRO A C 1
ATOM 680 O O . PRO A 1 85 ? 22.620 -0.836 -24.465 1.00 55.53 85 PRO A O 1
ATOM 683 N N . ALA A 1 86 ? 22.591 -1.776 -22.395 1.00 55.69 86 ALA A N 1
ATOM 684 C CA . ALA A 1 86 ? 23.822 -1.157 -21.938 1.00 55.69 86 ALA A CA 1
ATOM 685 C C . ALA A 1 86 ? 24.858 -1.366 -23.038 1.00 55.69 86 ALA A C 1
ATOM 687 O O . ALA A 1 86 ? 25.080 -2.503 -23.458 1.00 55.69 86 ALA A O 1
ATOM 688 N N . ARG A 1 87 ? 25.402 -0.266 -23.576 1.00 45.47 87 ARG A N 1
ATOM 689 C CA . ARG A 1 87 ? 26.363 -0.300 -24.678 1.00 45.47 87 ARG A CA 1
ATOM 690 C C . ARG A 1 87 ? 27.433 -1.312 -24.298 1.00 45.47 87 ARG A C 1
ATOM 692 O O . ARG A 1 87 ? 28.244 -1.017 -23.422 1.00 45.47 87 ARG A O 1
ATOM 699 N N . ASN A 1 88 ? 27.398 -2.491 -24.922 1.00 49.88 88 ASN A N 1
ATOM 700 C CA . ASN A 1 88 ? 28.406 -3.521 -24.741 1.00 49.88 88 ASN A CA 1
ATOM 701 C C . ASN A 1 88 ? 29.750 -2.827 -24.918 1.00 49.88 88 ASN A C 1
ATOM 703 O O . ASN A 1 88 ? 30.065 -2.351 -26.009 1.00 49.88 88 ASN A O 1
ATOM 707 N N . ASN A 1 89 ? 30.490 -2.662 -23.826 1.00 45.69 89 ASN A N 1
ATOM 708 C CA . ASN A 1 89 ? 31.802 -2.059 -23.881 1.00 45.69 89 ASN A CA 1
ATOM 709 C C . ASN A 1 89 ? 32.687 -3.065 -24.633 1.00 45.69 89 ASN A C 1
ATOM 711 O O . ASN A 1 89 ? 32.902 -4.164 -24.118 1.00 45.69 89 ASN A O 1
ATOM 715 N N . PRO A 1 90 ? 33.207 -2.755 -25.834 1.00 47.25 90 PRO A N 1
ATOM 716 C CA . PRO A 1 90 ? 34.033 -3.699 -26.588 1.00 47.25 90 PRO A CA 1
ATOM 717 C C . PRO A 1 90 ? 35.396 -3.977 -25.918 1.00 47.25 90 PRO A C 1
ATOM 719 O O . PRO A 1 90 ? 36.188 -4.761 -26.433 1.00 47.25 90 PRO A O 1
ATOM 722 N N . ALA A 1 91 ? 35.676 -3.388 -24.750 1.00 48.12 91 ALA A N 1
ATOM 723 C CA . ALA A 1 91 ? 36.924 -3.543 -24.003 1.00 48.12 91 ALA A CA 1
ATOM 724 C C . ALA A 1 91 ? 37.116 -4.915 -23.312 1.00 48.12 91 ALA A C 1
ATOM 726 O O . ALA A 1 91 ? 38.046 -5.073 -22.526 1.00 48.12 91 ALA A O 1
ATOM 727 N N . GLY A 1 92 ? 36.264 -5.908 -23.585 1.00 43.53 92 GLY A N 1
ATOM 728 C CA . GLY A 1 92 ? 36.339 -7.244 -22.982 1.00 43.53 92 GLY A CA 1
ATOM 729 C C . GLY A 1 92 ? 36.994 -8.332 -23.836 1.00 43.53 92 GLY A C 1
ATOM 730 O O . GLY A 1 92 ? 37.111 -9.460 -23.368 1.00 43.53 92 GLY A O 1
ATOM 731 N N . ARG A 1 93 ? 37.423 -8.056 -25.077 1.00 53.12 93 ARG A N 1
ATOM 732 C CA . ARG A 1 93 ? 38.096 -9.074 -25.904 1.00 53.12 93 ARG A CA 1
ATOM 733 C C . ARG A 1 93 ? 39.602 -9.068 -25.636 1.00 53.12 93 ARG A C 1
ATOM 735 O O . ARG A 1 93 ? 40.373 -8.477 -26.389 1.00 53.12 93 ARG A O 1
ATOM 742 N N . ARG A 1 94 ? 40.030 -9.744 -24.569 1.00 49.09 94 ARG A N 1
ATOM 743 C CA . ARG A 1 94 ? 41.398 -10.274 -24.487 1.00 49.09 94 ARG A CA 1
ATOM 744 C C . ARG A 1 94 ? 41.358 -11.766 -24.817 1.00 49.09 94 ARG A C 1
ATOM 746 O O . ARG A 1 94 ? 40.486 -12.476 -24.329 1.00 49.09 94 ARG A O 1
ATOM 753 N N . ARG A 1 95 ? 42.224 -12.125 -25.769 1.00 50.44 95 ARG A N 1
ATOM 754 C CA . ARG A 1 95 ? 42.455 -13.461 -26.330 1.00 50.44 95 ARG A CA 1
ATOM 755 C C . ARG A 1 95 ? 42.793 -14.485 -25.260 1.00 50.44 95 ARG A C 1
ATOM 757 O O . ARG A 1 95 ? 43.425 -14.068 -24.265 1.00 50.44 95 ARG A O 1
#

Secondary structure (DSSP, 8-state):
-------TT---STT-EE-TTS-EEPPPP-THHHHHHHHHHHHHS-HHHHTSGGG-TT-HHHHHHHHHHHHHHHHHHH-SPPPPPP---GGG---